Protein AF-A0A0G4H7P8-F1 (afdb_monomer_lite)

pLDDT: mean 79.0, std 20.14, range [38.78, 98.19]

Structure (mmCIF, N/CA/C/O backbone):
data_AF-A0A0G4H7P8-F1
#
_entry.id   AF-A0A0G4H7P8-F1
#
loop_
_atom_site.group_PDB
_atom_site.id
_atom_site.type_symbol
_atom_site.label_atom_id
_atom_site.label_alt_id
_atom_site.label_comp_id
_atom_site.label_asym_id
_atom_site.label_entity_id
_atom_site.label_seq_id
_atom_site.pdbx_PDB_ins_code
_atom_site.Cartn_x
_atom_site.Cartn_y
_atom_site.Cartn_z
_atom_site.occupancy
_atom_site.B_iso_or_equiv
_atom_site.auth_seq_id
_atom_site.auth_comp_id
_atom_site.auth_asym_id
_atom_site.auth_atom_id
_atom_site.pdbx_PDB_model_num
ATOM 1 N N . MET A 1 1 ? -3.075 10.378 55.422 1.00 57.22 1 MET A N 1
ATOM 2 C CA . MET A 1 1 ? -3.981 9.579 54.570 1.00 57.22 1 MET A CA 1
ATOM 3 C C . MET A 1 1 ? -3.535 9.728 53.131 1.00 57.22 1 MET A C 1
ATOM 5 O O . MET A 1 1 ? -3.485 10.851 52.645 1.00 57.22 1 MET A O 1
ATOM 9 N N . THR A 1 2 ? -3.150 8.630 52.489 1.00 87.75 2 THR A N 1
ATOM 10 C CA . THR A 1 2 ? -2.744 8.583 51.076 1.00 87.75 2 THR A CA 1
ATOM 11 C C . THR A 1 2 ? -3.923 8.185 50.176 1.00 87.75 2 THR A C 1
ATOM 13 O O . THR A 1 2 ? -4.921 7.659 50.662 1.00 87.75 2 THR A O 1
ATOM 16 N N . ALA A 1 3 ? -3.817 8.399 48.858 1.00 78.69 3 ALA A N 1
ATOM 17 C CA . ALA A 1 3 ? -4.836 7.961 47.891 1.00 78.69 3 ALA A CA 1
ATOM 18 C C . ALA A 1 3 ? -5.043 6.429 47.876 1.00 78.69 3 ALA A C 1
ATOM 20 O O . ALA A 1 3 ? -6.114 5.937 47.527 1.00 78.69 3 ALA A O 1
ATOM 21 N N . ALA A 1 4 ? -4.021 5.670 48.282 1.00 79.75 4 ALA A N 1
ATOM 22 C CA . ALA A 1 4 ? -4.122 4.228 48.469 1.00 79.75 4 ALA A CA 1
ATOM 23 C C . ALA A 1 4 ? -4.953 3.874 49.716 1.00 79.75 4 ALA A C 1
ATOM 25 O O . ALA A 1 4 ? -5.752 2.940 49.673 1.00 79.75 4 ALA A O 1
ATOM 26 N N . ASP A 1 5 ? -4.820 4.648 50.800 1.00 83.88 5 ASP A N 1
ATOM 27 C CA . ASP A 1 5 ? -5.599 4.445 52.028 1.00 83.88 5 ASP A CA 1
ATOM 28 C C . ASP A 1 5 ? -7.088 4.738 51.805 1.00 83.88 5 ASP A C 1
ATOM 30 O O . ASP A 1 5 ? -7.941 3.991 52.279 1.00 83.88 5 ASP A O 1
ATOM 34 N N . THR A 1 6 ? -7.418 5.780 51.033 1.00 81.88 6 THR A N 1
ATOM 35 C CA . THR A 1 6 ? -8.813 6.108 50.699 1.00 81.88 6 THR A CA 1
ATOM 36 C C . THR A 1 6 ? -9.446 5.067 49.778 1.00 81.88 6 THR A C 1
ATOM 38 O O . THR A 1 6 ? -10.589 4.673 50.004 1.00 81.88 6 THR A O 1
ATOM 41 N N . ALA A 1 7 ? -8.714 4.559 48.781 1.00 79.88 7 ALA A N 1
ATOM 42 C CA . ALA A 1 7 ? -9.194 3.472 47.924 1.00 79.88 7 ALA A CA 1
ATOM 43 C C . ALA A 1 7 ? -9.459 2.185 48.726 1.00 79.88 7 ALA A C 1
ATOM 45 O O . ALA A 1 7 ? -10.462 1.504 48.501 1.00 79.88 7 ALA A O 1
ATOM 46 N N . ARG A 1 8 ? -8.598 1.883 49.705 1.00 85.56 8 ARG A N 1
ATOM 47 C CA . ARG A 1 8 ? -8.750 0.730 50.600 1.00 85.56 8 ARG A CA 1
ATOM 48 C C . ARG A 1 8 ? -9.967 0.871 51.518 1.00 85.56 8 ARG A C 1
ATOM 50 O O . ARG A 1 8 ? -10.765 -0.057 51.603 1.00 85.56 8 ARG A O 1
ATOM 57 N N . GLN A 1 9 ? -10.163 2.046 52.118 1.00 84.06 9 GLN A N 1
ATOM 58 C CA . GLN A 1 9 ? -11.339 2.341 52.946 1.00 84.06 9 GLN A CA 1
ATOM 59 C C . GLN A 1 9 ? -12.652 2.274 52.150 1.00 84.06 9 GLN A C 1
ATOM 61 O O . GLN A 1 9 ? -13.645 1.732 52.632 1.00 84.06 9 GLN A O 1
ATOM 66 N N . LEU A 1 10 ? -12.665 2.772 50.909 1.00 82.50 10 LEU A N 1
ATOM 67 C CA . LEU A 1 10 ? -13.835 2.675 50.030 1.00 82.50 10 LEU A CA 1
ATOM 68 C C . LEU A 1 10 ? -14.140 1.223 49.628 1.00 82.50 10 LEU A C 1
ATOM 70 O O . LEU A 1 10 ? -15.309 0.841 49.554 1.00 82.50 10 LEU A O 1
ATOM 74 N N . ALA A 1 11 ? -13.111 0.398 49.415 1.00 82.12 11 ALA A N 1
ATOM 75 C CA . ALA A 1 11 ? -13.279 -1.025 49.130 1.00 82.12 11 ALA A CA 1
ATOM 76 C C . ALA A 1 11 ? -13.860 -1.793 50.333 1.00 82.12 11 ALA A C 1
ATOM 78 O O . ALA A 1 11 ? -14.777 -2.599 50.161 1.00 82.12 11 ALA A O 1
ATOM 79 N N . GLU A 1 12 ? -13.384 -1.509 51.548 1.00 84.69 12 GLU A N 1
ATOM 80 C CA . GLU A 1 12 ? -13.899 -2.105 52.790 1.00 84.69 12 GLU A CA 1
ATOM 81 C C . GLU A 1 12 ? -15.359 -1.708 53.057 1.00 84.69 12 GLU A C 1
ATOM 83 O O . GLU A 1 12 ? -16.192 -2.568 53.350 1.00 84.69 12 GLU A O 1
ATOM 88 N N . LEU A 1 13 ? -15.711 -0.432 52.865 1.00 80.69 13 LEU A N 1
ATOM 89 C CA . LEU A 1 13 ? -17.097 0.032 52.980 1.00 80.69 13 LEU A CA 1
ATOM 90 C C . LEU A 1 13 ? -18.009 -0.586 51.916 1.00 80.69 13 LEU A C 1
ATOM 92 O O . LEU A 1 13 ? -19.143 -0.952 52.220 1.00 80.69 13 LEU A O 1
ATOM 96 N N . SER A 1 14 ? -17.520 -0.756 50.684 1.00 77.38 14 SER A N 1
ATOM 97 C CA . SER A 1 14 ? -18.265 -1.436 49.618 1.00 77.38 14 SER A CA 1
ATOM 98 C C . SER A 1 14 ? -18.567 -2.896 49.977 1.00 77.38 14 SER A C 1
ATOM 100 O O . SER A 1 14 ? -19.686 -3.368 49.769 1.00 77.38 14 SER A O 1
ATOM 102 N N . LEU A 1 15 ? -17.597 -3.604 50.563 1.00 81.56 15 LEU A N 1
ATOM 103 C CA . LEU A 1 15 ? -17.753 -4.975 51.060 1.00 81.56 15 LEU A CA 1
ATOM 104 C C . LEU A 1 15 ? -18.778 -5.065 52.196 1.00 81.56 15 LEU A C 1
ATOM 106 O O . LEU A 1 15 ? -19.658 -5.924 52.156 1.00 81.56 15 LEU A O 1
ATOM 110 N N . LEU A 1 16 ? -18.709 -4.154 53.169 1.00 77.50 16 LEU A N 1
ATOM 111 C CA . LEU A 1 16 ? -19.662 -4.090 54.280 1.00 77.50 16 LEU A CA 1
ATOM 112 C C . LEU A 1 16 ? -21.079 -3.763 53.804 1.00 77.50 16 LEU A C 1
ATOM 114 O O . LEU A 1 16 ? -22.040 -4.383 54.260 1.00 77.50 16 LEU A O 1
ATOM 118 N N . LEU A 1 17 ? -21.219 -2.857 52.831 1.00 70.94 17 LEU A N 1
ATOM 119 C CA . LEU A 1 17 ? -22.503 -2.609 52.187 1.00 70.94 17 LEU A CA 1
ATOM 120 C C . LEU A 1 17 ? -23.024 -3.893 51.529 1.00 70.94 17 LEU A C 1
ATOM 122 O O . LEU A 1 17 ? -24.165 -4.283 51.775 1.00 70.94 17 LEU A O 1
ATOM 126 N N . LYS A 1 18 ? -22.214 -4.582 50.722 1.00 70.62 18 LYS A N 1
ATOM 127 C CA . LYS A 1 18 ? -22.619 -5.833 50.056 1.00 70.62 18 LYS A CA 1
ATOM 128 C C . LYS A 1 18 ? -23.023 -6.934 51.045 1.00 70.62 18 LYS 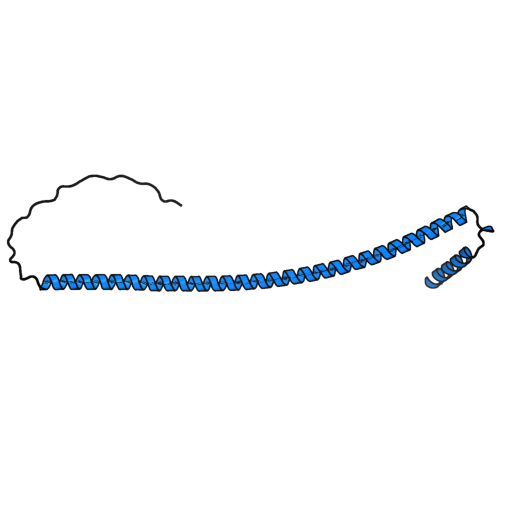A C 1
ATOM 130 O O . LYS A 1 18 ? -23.906 -7.721 50.724 1.00 70.62 18 LYS A O 1
ATOM 135 N N . ALA A 1 19 ? -22.424 -6.955 52.235 1.00 74.06 19 ALA A N 1
ATOM 136 C CA . ALA A 1 19 ? -22.724 -7.914 53.295 1.00 74.06 19 ALA A CA 1
ATOM 137 C C . ALA A 1 19 ? -23.983 -7.577 54.123 1.00 74.06 19 ALA A C 1
ATOM 139 O O . ALA A 1 19 ? -24.481 -8.447 54.842 1.00 74.06 19 ALA A O 1
ATOM 140 N N . LEU A 1 20 ? -24.522 -6.351 54.036 1.00 69.38 20 LEU A N 1
ATOM 141 C CA . LEU A 1 20 ? -25.761 -5.978 54.727 1.00 69.38 20 LEU A CA 1
ATOM 142 C C . LEU A 1 20 ? -26.962 -6.752 54.147 1.00 69.38 20 LEU A C 1
ATOM 144 O O . LEU A 1 20 ? -27.224 -6.664 52.945 1.00 69.38 20 LEU A O 1
ATOM 148 N N . PRO A 1 21 ? -27.734 -7.474 54.982 1.00 65.56 21 PRO A N 1
ATOM 149 C CA . PRO A 1 21 ? -28.943 -8.156 54.539 1.00 65.56 21 PRO A CA 1
ATOM 150 C C . PRO A 1 21 ? -29.952 -7.174 53.928 1.00 65.56 21 PRO A C 1
ATOM 152 O O . PRO A 1 21 ? -30.251 -6.148 54.537 1.00 65.56 21 PRO A O 1
ATOM 155 N N . ALA A 1 22 ? -30.554 -7.527 52.785 1.00 62.97 22 ALA A N 1
ATOM 156 C CA . ALA A 1 22 ? -31.521 -6.684 52.062 1.00 62.97 22 ALA A CA 1
ATOM 157 C C . ALA A 1 22 ? -32.699 -6.190 52.925 1.00 62.97 22 ALA A C 1
ATOM 159 O O . ALA A 1 22 ? -33.244 -5.125 52.670 1.00 62.97 22 ALA A O 1
ATOM 160 N N . ARG A 1 23 ? -33.041 -6.924 53.993 1.00 63.75 23 ARG A N 1
ATOM 161 C CA . ARG A 1 23 ? -34.054 -6.552 55.000 1.00 63.75 23 ARG A CA 1
ATOM 162 C C . ARG A 1 23 ? -33.785 -5.231 55.740 1.00 63.75 23 ARG A C 1
ATOM 164 O O . ARG A 1 23 ? -34.691 -4.741 56.401 1.00 63.75 23 ARG A O 1
ATOM 171 N N . TYR A 1 24 ? -32.573 -4.683 55.656 1.00 66.25 24 TYR A N 1
ATOM 172 C CA . TYR A 1 24 ? -32.200 -3.397 56.260 1.00 66.25 24 TYR A CA 1
ATOM 173 C C . TYR A 1 24 ? -32.032 -2.266 55.238 1.00 66.25 24 TYR A C 1
ATOM 175 O O . TYR A 1 24 ? -31.664 -1.163 55.624 1.00 66.25 24 TYR A O 1
ATOM 183 N N . LEU A 1 25 ? -32.275 -2.537 53.953 1.00 70.94 25 LEU A N 1
ATOM 184 C CA . LEU A 1 25 ? -32.141 -1.564 52.874 1.00 70.94 25 LEU A CA 1
ATOM 185 C C . LEU A 1 25 ? -33.522 -1.176 52.357 1.00 70.94 25 LEU A C 1
ATOM 187 O O . LEU A 1 25 ? -34.408 -2.014 52.182 1.00 70.94 25 LEU A O 1
ATOM 191 N N . SER A 1 26 ? -33.696 0.108 52.084 1.00 79.62 26 SER A N 1
ATOM 192 C CA . SER A 1 26 ? -34.859 0.610 51.368 1.00 79.62 26 SER A CA 1
ATOM 193 C C . SER A 1 26 ? -34.861 0.117 49.917 1.00 79.62 26 SER A C 1
ATOM 195 O O . SER A 1 26 ? -33.823 -0.195 49.327 1.00 79.62 26 SER A O 1
ATOM 197 N N . VAL A 1 27 ? -36.043 0.093 49.299 1.00 80.44 27 VAL A N 1
ATOM 198 C CA . VAL A 1 27 ? -36.196 -0.252 47.875 1.00 80.44 27 VAL A CA 1
ATOM 199 C C . VAL A 1 27 ? -35.342 0.661 46.984 1.00 80.44 27 VAL A C 1
ATOM 201 O O . VAL A 1 27 ? -34.747 0.187 46.020 1.00 80.44 27 VAL A O 1
ATOM 204 N N . ALA A 1 28 ? -35.214 1.943 47.341 1.00 79.75 28 ALA A N 1
ATOM 205 C CA . ALA A 1 28 ? -34.369 2.898 46.628 1.00 79.75 28 ALA A CA 1
ATOM 206 C C . ALA A 1 28 ? -32.877 2.521 46.688 1.00 79.75 28 ALA A C 1
ATOM 208 O O . ALA A 1 28 ? -32.185 2.580 45.674 1.00 79.75 28 ALA A O 1
ATOM 209 N N . GLU A 1 29 ? -32.383 2.070 47.845 1.00 83.88 29 GLU A N 1
ATOM 210 C CA . GLU A 1 29 ? -30.988 1.633 48.001 1.00 83.88 29 GLU A CA 1
ATOM 211 C C . GLU A 1 29 ? -30.699 0.318 47.266 1.00 83.88 29 GLU A C 1
ATOM 213 O O . GLU A 1 29 ? -29.607 0.138 46.724 1.00 83.88 29 GLU A O 1
ATOM 218 N N . LEU A 1 30 ? -31.668 -0.602 47.216 1.00 83.62 30 LEU A N 1
ATOM 219 C CA . LEU A 1 30 ? -31.549 -1.832 46.428 1.00 83.62 30 LEU A CA 1
ATOM 220 C C . LEU A 1 30 ? -31.525 -1.538 44.922 1.00 83.62 30 LEU A C 1
ATOM 222 O O . LEU A 1 30 ? -30.721 -2.129 44.202 1.00 83.62 30 LEU A O 1
ATOM 226 N N . HIS A 1 31 ? -32.353 -0.600 44.456 1.00 84.69 31 HIS A N 1
ATOM 227 C CA . HIS A 1 31 ? -32.385 -0.189 43.054 1.00 84.69 31 HIS A CA 1
ATOM 228 C C . HIS A 1 31 ? -31.080 0.498 42.629 1.00 84.69 31 HIS A C 1
ATOM 230 O O . HIS A 1 31 ? -30.458 0.072 41.659 1.00 84.69 31 HIS A O 1
ATOM 236 N N . ALA A 1 32 ? -30.588 1.456 43.422 1.00 83.75 32 ALA A N 1
ATOM 237 C CA . ALA A 1 32 ? -29.317 2.135 43.161 1.00 83.75 32 ALA A CA 1
ATOM 238 C C . ALA A 1 32 ? -28.120 1.165 43.127 1.00 83.75 32 ALA A C 1
ATOM 240 O O . ALA A 1 32 ? -27.172 1.357 42.367 1.00 83.75 32 ALA A O 1
ATOM 241 N N . ARG A 1 33 ? -28.152 0.087 43.925 1.00 84.19 33 ARG A N 1
ATOM 242 C CA . ARG A 1 33 ? -27.134 -0.973 43.857 1.00 84.19 33 ARG A CA 1
ATOM 243 C C . ARG A 1 33 ? -27.200 -1.779 42.570 1.00 84.19 33 ARG A C 1
ATOM 245 O O . ARG A 1 33 ? -26.143 -2.085 42.029 1.00 84.19 33 ARG A O 1
ATOM 252 N N . ALA A 1 34 ? -28.395 -2.149 42.119 1.00 86.31 34 ALA A N 1
ATOM 253 C CA . ALA A 1 34 ? -28.558 -2.885 40.869 1.00 86.31 34 ALA A CA 1
ATOM 254 C C . ALA A 1 34 ? -28.037 -2.054 39.687 1.00 86.31 34 ALA A C 1
ATOM 256 O O . ALA A 1 34 ? -27.190 -2.527 38.937 1.00 86.31 34 ALA A O 1
ATOM 257 N N . GLU A 1 35 ? -28.429 -0.778 39.615 1.00 91.06 35 GLU A N 1
ATOM 258 C CA . GLU A 1 35 ? -27.938 0.155 38.594 1.00 91.06 35 GLU A CA 1
ATOM 259 C C . GLU A 1 35 ? -26.415 0.337 38.651 1.00 91.06 35 GLU A C 1
ATOM 261 O O . GLU A 1 35 ? -25.751 0.382 37.615 1.00 91.06 35 GLU A O 1
ATOM 266 N N . TYR A 1 36 ? -25.837 0.411 39.854 1.00 89.62 36 TYR A N 1
ATOM 267 C CA . TYR A 1 36 ? -24.388 0.500 40.021 1.00 89.62 36 TYR A CA 1
ATOM 268 C C . TYR A 1 36 ? -23.666 -0.757 39.520 1.00 89.62 36 TYR A C 1
ATOM 270 O O . TYR A 1 36 ? -22.638 -0.640 38.856 1.00 89.62 36 TYR A O 1
ATOM 278 N N . VAL A 1 37 ? -24.185 -1.951 39.820 1.00 90.38 37 VAL A N 1
ATOM 279 C CA . VAL A 1 37 ? -23.605 -3.215 39.339 1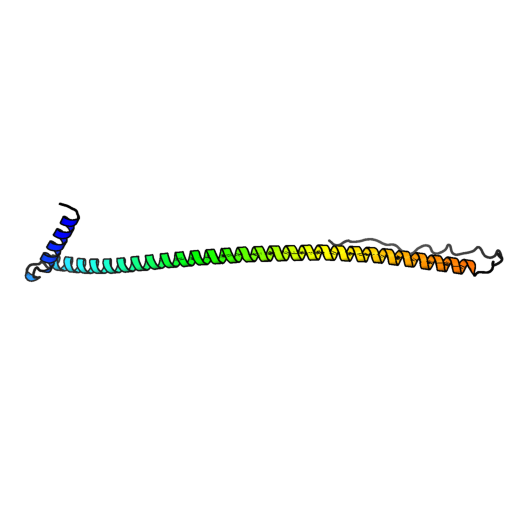.00 90.38 37 VAL A CA 1
ATOM 280 C C . VAL A 1 37 ? -23.664 -3.283 37.812 1.00 90.38 37 VAL A C 1
ATOM 282 O O . VAL A 1 37 ? -22.630 -3.517 37.187 1.00 90.38 37 VAL A O 1
ATOM 285 N N . ASP A 1 38 ? -24.810 -2.958 37.212 1.00 93.56 38 ASP A N 1
ATOM 286 C CA . ASP A 1 38 ? -24.968 -2.918 35.753 1.00 93.56 38 ASP A CA 1
ATOM 287 C C . ASP A 1 38 ? -24.012 -1.905 35.098 1.00 93.56 38 ASP A C 1
ATOM 289 O O . ASP A 1 38 ? -23.407 -2.172 34.053 1.00 93.56 38 ASP A O 1
ATOM 293 N N . ALA A 1 39 ? -23.825 -0.737 35.721 1.00 90.12 39 ALA A N 1
ATOM 294 C CA . ALA A 1 39 ? -22.890 0.279 35.246 1.00 90.12 39 ALA A CA 1
ATOM 295 C C . ALA A 1 39 ? -21.429 -0.189 35.332 1.00 90.12 39 ALA A C 1
ATOM 297 O O . ALA A 1 39 ? -20.658 0.042 34.398 1.00 90.12 39 ALA A O 1
ATOM 298 N N . VAL A 1 40 ? -21.042 -0.868 36.416 1.00 92.81 40 VAL A N 1
ATOM 299 C CA . VAL A 1 40 ? -19.698 -1.447 36.580 1.00 92.81 40 VAL A CA 1
ATOM 300 C C . VAL A 1 40 ? -19.439 -2.525 35.527 1.00 92.81 40 VAL A C 1
ATOM 302 O O . VAL A 1 40 ? -18.383 -2.507 34.888 1.00 92.81 40 VAL A O 1
ATOM 305 N N . ASP A 1 41 ? -20.408 -3.404 35.276 1.00 93.69 41 ASP A N 1
ATOM 306 C CA . ASP A 1 41 ? -20.288 -4.448 34.257 1.00 93.69 41 ASP A CA 1
ATOM 307 C C . ASP A 1 41 ? -20.141 -3.850 32.853 1.00 93.69 41 ASP A C 1
ATOM 309 O O . ASP A 1 41 ? -19.279 -4.274 32.071 1.00 93.69 41 ASP A O 1
ATOM 313 N N . LYS A 1 42 ? -20.916 -2.804 32.543 1.00 95.12 42 LYS A N 1
ATOM 314 C CA . LYS A 1 42 ? -20.810 -2.069 31.277 1.00 95.12 42 LYS A CA 1
ATOM 315 C C . LYS A 1 42 ? -19.465 -1.355 31.134 1.00 95.12 42 LYS A C 1
ATOM 317 O O . LYS A 1 42 ? -18.865 -1.413 30.061 1.00 95.12 42 LYS A O 1
ATOM 322 N N . CYS A 1 43 ? -18.955 -0.735 32.197 1.00 94.94 43 CYS A N 1
ATOM 323 C CA . CYS A 1 43 ? -17.614 -0.148 32.208 1.00 94.94 43 CYS A CA 1
ATOM 324 C C . CYS A 1 43 ? -16.539 -1.205 31.922 1.00 94.94 43 CYS A C 1
ATOM 326 O O . CYS A 1 43 ? -15.694 -0.989 31.056 1.00 94.94 43 CYS A O 1
ATOM 328 N N . GLY A 1 44 ? -16.621 -2.383 32.548 1.00 95.38 44 GLY A N 1
ATOM 329 C CA . GLY A 1 44 ? -15.684 -3.479 32.288 1.00 95.38 44 GLY A CA 1
ATOM 330 C C . GLY A 1 44 ? -15.739 -4.003 30.847 1.00 95.38 44 GLY A C 1
ATOM 331 O O . GLY A 1 44 ? -14.711 -4.376 30.277 1.00 95.38 44 GLY A O 1
ATOM 332 N N . GLN A 1 45 ? -16.920 -4.020 30.221 1.00 95.94 45 GLN A N 1
ATOM 333 C CA . GLN A 1 45 ? -17.058 -4.354 28.798 1.00 95.94 45 GLN A CA 1
ATOM 334 C C . GLN A 1 45 ? -16.432 -3.286 27.893 1.00 95.94 45 GLN A C 1
ATOM 336 O O . GLN A 1 45 ? -15.721 -3.628 26.947 1.00 95.94 45 GLN A O 1
ATOM 341 N N . LEU A 1 46 ? -16.657 -2.005 28.196 1.00 95.56 46 LEU A N 1
ATOM 342 C CA . LEU A 1 46 ? -16.091 -0.889 27.438 1.00 95.56 46 LEU A CA 1
ATOM 343 C C . LEU A 1 46 ? -14.564 -0.831 27.546 1.00 95.56 46 LEU A C 1
ATOM 345 O O . LEU A 1 46 ? -13.901 -0.559 26.548 1.00 95.56 46 LEU A O 1
ATOM 349 N N . GLU A 1 47 ? -13.989 -1.130 28.711 1.00 96.75 47 GLU A N 1
ATOM 350 C CA . GLU A 1 47 ? -12.533 -1.218 28.871 1.00 96.75 47 GLU A CA 1
ATOM 351 C C . GLU A 1 47 ? -11.932 -2.340 28.022 1.00 96.75 47 GLU A C 1
ATOM 353 O O . GLU A 1 47 ? -10.947 -2.117 27.317 1.00 96.75 47 GLU A O 1
ATOM 358 N N . ARG A 1 48 ? -12.567 -3.519 28.007 1.00 96.44 48 ARG A N 1
ATOM 359 C CA . ARG A 1 48 ? -12.152 -4.628 27.135 1.00 96.44 48 ARG A CA 1
ATOM 360 C C . ARG A 1 48 ? -12.253 -4.264 25.654 1.00 96.44 48 ARG A C 1
ATOM 362 O O . ARG A 1 48 ? -11.325 -4.541 24.900 1.00 96.44 48 ARG A O 1
ATOM 369 N N . ALA A 1 49 ? -13.338 -3.608 25.244 1.00 97.00 49 ALA A N 1
ATOM 370 C CA . ALA A 1 49 ? -13.512 -3.145 23.868 1.00 97.00 49 ALA A CA 1
ATOM 371 C C . ALA A 1 49 ? -12.469 -2.085 23.477 1.00 97.00 49 ALA A C 1
ATOM 373 O O . ALA A 1 49 ? -11.922 -2.125 22.377 1.00 97.00 49 ALA A O 1
ATOM 374 N N . LYS A 1 50 ? -12.144 -1.163 24.390 1.00 96.50 50 LYS A N 1
ATOM 375 C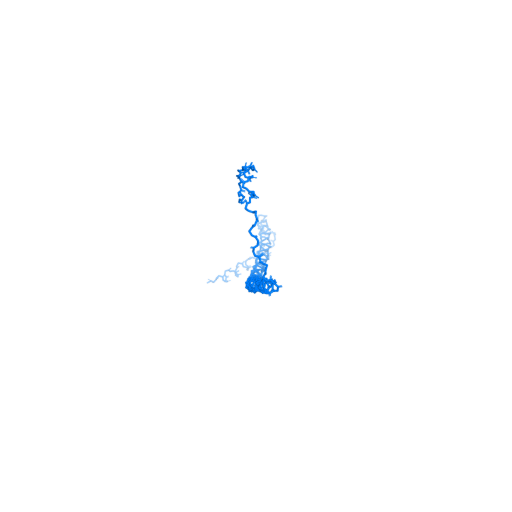 CA . LYS A 1 50 ? -11.105 -0.148 24.190 1.00 96.50 50 LYS A CA 1
ATOM 376 C C . LYS A 1 50 ? -9.728 -0.778 24.008 1.00 96.50 50 LYS A C 1
ATOM 378 O O . LYS A 1 50 ? -8.971 -0.328 23.151 1.00 96.50 50 LYS A O 1
ATOM 383 N N . GLU A 1 51 ? -9.394 -1.790 24.801 1.00 97.06 51 GLU A N 1
ATOM 384 C CA . GLU A 1 51 ? -8.100 -2.462 24.692 1.00 97.06 51 GLU A CA 1
ATOM 385 C C . GLU A 1 51 ? -7.997 -3.299 23.409 1.00 97.06 51 GLU A C 1
ATOM 387 O O . GLU A 1 51 ? -6.969 -3.261 22.736 1.00 97.06 51 GLU A O 1
ATOM 392 N N . ALA A 1 52 ? -9.087 -3.956 22.997 1.00 97.12 52 ALA A N 1
ATOM 393 C CA . ALA A 1 52 ? -9.163 -4.616 21.694 1.00 97.12 52 ALA A CA 1
ATOM 394 C C . ALA A 1 52 ? -8.947 -3.618 20.542 1.00 97.12 52 ALA A C 1
ATOM 396 O O . ALA A 1 52 ? -8.062 -3.819 19.716 1.00 97.12 52 ALA A O 1
ATOM 397 N N . ALA A 1 53 ? -9.653 -2.483 20.553 1.00 96.94 53 ALA A N 1
ATOM 398 C CA . ALA A 1 53 ? -9.494 -1.448 19.531 1.00 96.94 53 ALA A CA 1
ATOM 399 C C . ALA A 1 53 ? -8.076 -0.849 19.501 1.00 96.94 53 ALA A C 1
ATOM 401 O O . ALA A 1 53 ? -7.556 -0.525 18.436 1.00 96.94 53 ALA A O 1
ATOM 402 N N . ARG A 1 54 ? -7.419 -0.705 20.660 1.00 97.69 54 ARG A N 1
ATOM 403 C CA . ARG A 1 54 ? -6.012 -0.274 20.726 1.00 97.69 54 ARG A CA 1
ATOM 404 C C . ARG A 1 54 ? -5.082 -1.266 20.045 1.00 97.69 54 ARG A C 1
ATOM 406 O O . ARG A 1 54 ? -4.190 -0.839 19.315 1.00 97.69 54 ARG A O 1
ATOM 413 N N . LYS A 1 55 ? -5.295 -2.561 20.277 1.00 97.31 55 LYS A N 1
ATOM 414 C CA . LYS A 1 55 ? -4.526 -3.615 19.622 1.00 97.31 55 LYS A CA 1
ATOM 415 C C . LYS A 1 55 ? -4.737 -3.589 18.108 1.00 97.31 55 LYS A C 1
ATOM 417 O O . LYS A 1 55 ? -3.753 -3.570 17.379 1.00 97.31 55 LYS A O 1
ATOM 422 N N . ASP A 1 56 ? -5.984 -3.478 17.656 1.00 97.69 56 ASP A N 1
ATOM 423 C CA . ASP A 1 56 ? -6.312 -3.408 16.228 1.00 97.69 56 ASP A CA 1
ATOM 424 C C . ASP A 1 56 ? -5.638 -2.209 15.545 1.00 97.69 56 ASP A C 1
ATOM 426 O O . ASP A 1 56 ? -5.097 -2.331 14.447 1.00 97.69 56 ASP A O 1
ATOM 430 N N . VAL A 1 57 ? -5.610 -1.046 16.207 1.00 97.94 57 VAL A N 1
ATOM 431 C CA . VAL A 1 57 ? -4.900 0.141 15.705 1.00 97.94 57 VAL A CA 1
ATOM 432 C C . VAL A 1 57 ? -3.396 -0.105 15.608 1.00 97.94 57 VAL A C 1
ATOM 434 O O . VAL A 1 57 ? -2.768 0.328 14.643 1.00 97.94 57 VAL A O 1
ATOM 437 N N . GLU A 1 58 ? -2.799 -0.773 16.590 1.00 97.62 58 GLU A N 1
ATOM 438 C CA . GLU A 1 58 ? -1.365 -1.055 16.578 1.00 97.62 58 GLU A CA 1
ATOM 439 C C . GLU A 1 58 ? -0.987 -2.068 15.491 1.00 97.62 58 GLU A C 1
ATOM 441 O O . GLU A 1 58 ? 0.007 -1.884 14.787 1.00 97.62 58 GLU A O 1
ATOM 446 N N . ASP A 1 59 ? -1.814 -3.091 15.287 1.00 98.00 59 ASP A N 1
ATOM 447 C CA . ASP A 1 59 ? -1.633 -4.060 14.208 1.00 98.00 59 ASP A CA 1
ATOM 448 C C . ASP A 1 59 ? -1.826 -3.396 12.831 1.00 98.00 59 ASP A C 1
ATOM 450 O O . ASP A 1 59 ? -1.033 -3.627 11.916 1.00 98.00 59 ASP A O 1
ATOM 454 N N . MET A 1 60 ? -2.786 -2.472 12.701 1.00 97.75 60 MET A N 1
ATOM 455 C CA . MET A 1 60 ? -2.968 -1.668 11.487 1.00 97.75 60 MET A CA 1
ATOM 456 C C . MET A 1 60 ? -1.747 -0.790 11.188 1.00 97.75 60 MET A C 1
ATOM 458 O O . MET A 1 60 ? -1.304 -0.718 10.044 1.00 97.75 60 MET A O 1
ATOM 462 N N . LYS A 1 61 ? -1.156 -0.142 12.200 1.00 98.00 61 LYS A N 1
ATOM 463 C CA . LYS A 1 61 ? 0.065 0.659 12.011 1.00 98.00 61 LYS A CA 1
ATOM 464 C C . LYS A 1 61 ? 1.232 -0.182 11.507 1.00 98.00 61 LYS A C 1
ATOM 466 O O . LYS A 1 61 ? 1.953 0.273 10.622 1.00 98.00 61 LYS A O 1
ATOM 471 N N . LYS A 1 62 ? 1.414 -1.394 12.041 1.00 97.88 62 LYS A N 1
ATOM 472 C CA . LYS A 1 62 ? 2.452 -2.320 11.563 1.00 97.88 62 LYS A CA 1
ATOM 473 C C . LYS A 1 62 ? 2.214 -2.703 10.107 1.00 97.88 62 LYS A C 1
ATOM 475 O O . LYS A 1 62 ? 3.135 -2.603 9.303 1.00 97.88 62 LYS A O 1
ATOM 480 N N . ALA A 1 63 ? 0.975 -3.044 9.752 1.00 97.62 63 ALA A N 1
ATOM 481 C CA . ALA A 1 63 ? 0.614 -3.355 8.372 1.00 97.62 63 ALA A CA 1
ATOM 482 C C . ALA A 1 63 ? 0.879 -2.172 7.420 1.00 97.62 63 ALA A C 1
ATOM 484 O O . ALA A 1 63 ? 1.397 -2.371 6.321 1.00 97.62 63 ALA A O 1
ATOM 485 N N . CYS A 1 64 ? 0.585 -0.938 7.846 1.00 97.31 64 CYS A N 1
ATOM 486 C CA . CYS A 1 64 ? 0.919 0.263 7.080 1.00 97.31 64 CYS A CA 1
ATOM 487 C C . CYS A 1 64 ? 2.433 0.424 6.894 1.00 97.31 64 CYS A C 1
ATOM 489 O O . CYS A 1 64 ? 2.875 0.662 5.773 1.00 97.31 64 CYS A O 1
ATOM 491 N N . ALA A 1 65 ? 3.229 0.244 7.952 1.00 97.81 65 ALA A N 1
ATOM 492 C CA . ALA A 1 65 ? 4.685 0.343 7.868 1.00 97.81 65 ALA A CA 1
ATOM 493 C C . ALA A 1 65 ? 5.283 -0.705 6.908 1.00 97.81 65 ALA A C 1
ATOM 495 O O . ALA A 1 65 ? 6.120 -0.373 6.070 1.00 97.81 65 ALA A O 1
ATOM 496 N N . GLU A 1 66 ? 4.805 -1.952 6.961 1.00 97.56 66 GLU A N 1
ATOM 497 C CA . GLU A 1 66 ? 5.217 -3.004 6.022 1.00 97.56 66 GLU A CA 1
ATOM 498 C C . GLU A 1 66 ? 4.826 -2.673 4.574 1.00 97.56 66 GLU A C 1
ATOM 500 O O . GLU A 1 66 ? 5.595 -2.910 3.639 1.00 97.56 66 GLU A O 1
ATOM 505 N N . ALA A 1 67 ? 3.629 -2.121 4.359 1.00 97.50 67 ALA A N 1
ATOM 506 C CA . ALA A 1 67 ? 3.184 -1.710 3.032 1.00 97.50 67 ALA A CA 1
ATOM 507 C C . ALA A 1 67 ? 4.038 -0.558 2.477 1.00 97.50 67 ALA A C 1
ATOM 509 O O . ALA A 1 67 ? 4.415 -0.581 1.303 1.00 97.50 67 ALA A O 1
ATOM 510 N N . GLU A 1 68 ? 4.387 0.421 3.312 1.00 97.88 68 GLU A N 1
ATOM 511 C CA . GLU A 1 68 ? 5.282 1.521 2.947 1.00 97.88 68 GLU A CA 1
ATOM 512 C C . GLU A 1 68 ? 6.679 1.020 2.567 1.00 97.88 68 GLU A C 1
ATOM 514 O O . GLU A 1 68 ? 7.236 1.462 1.556 1.00 97.88 68 GLU A O 1
ATOM 519 N N . GLU A 1 69 ? 7.224 0.055 3.312 1.00 97.44 69 GLU A N 1
ATOM 520 C CA . GLU A 1 69 ? 8.509 -0.570 2.994 1.00 97.44 69 GLU A CA 1
ATOM 521 C C . GLU A 1 69 ? 8.466 -1.300 1.643 1.00 97.44 69 GLU A C 1
ATOM 523 O O . GLU A 1 69 ? 9.349 -1.105 0.800 1.00 97.44 69 GLU A O 1
ATOM 528 N N . ARG A 1 70 ? 7.402 -2.068 1.378 1.00 97.75 70 ARG A N 1
ATOM 529 C CA . ARG A 1 70 ? 7.205 -2.745 0.083 1.00 97.75 70 ARG A CA 1
ATOM 530 C C . ARG A 1 70 ? 7.117 -1.749 -1.069 1.00 97.75 70 ARG A C 1
ATOM 532 O O . ARG A 1 70 ? 7.766 -1.941 -2.095 1.00 97.75 70 ARG A O 1
ATOM 539 N N . ILE A 1 71 ? 6.367 -0.6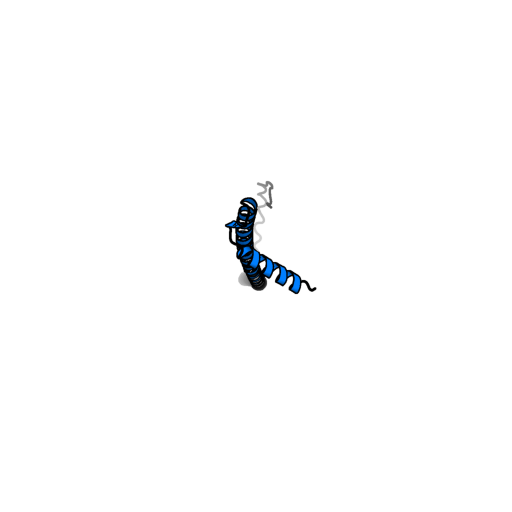59 -0.897 1.00 97.81 71 ILE A N 1
ATOM 540 C CA . ILE A 1 71 ? 6.277 0.413 -1.899 1.00 97.81 71 ILE A CA 1
ATOM 541 C C . ILE A 1 71 ? 7.654 1.040 -2.138 1.00 97.81 71 ILE A C 1
ATOM 543 O O . ILE A 1 71 ? 8.015 1.322 -3.283 1.00 97.81 71 ILE A O 1
ATOM 547 N N . ALA A 1 72 ? 8.438 1.261 -1.082 1.00 97.19 72 ALA A N 1
ATOM 548 C CA . ALA A 1 72 ? 9.788 1.789 -1.210 1.00 97.19 72 ALA A CA 1
ATOM 549 C C . ALA A 1 72 ? 10.714 0.828 -1.977 1.00 97.19 72 ALA A C 1
ATOM 551 O O . ALA A 1 72 ? 11.483 1.301 -2.816 1.00 97.19 72 ALA A O 1
ATOM 552 N N . SER A 1 73 ? 10.614 -0.488 -1.749 1.00 97.62 73 SER A N 1
ATOM 553 C CA . SER A 1 73 ? 11.363 -1.500 -2.513 1.00 97.62 73 SER A CA 1
ATOM 554 C C . SER A 1 73 ? 10.999 -1.468 -3.994 1.00 97.62 73 SER A C 1
ATOM 556 O O . SER A 1 73 ? 11.866 -1.224 -4.831 1.00 97.62 73 SER A O 1
ATOM 558 N N . ILE A 1 74 ? 9.702 -1.555 -4.310 1.00 97.88 74 ILE A N 1
ATOM 559 C CA . ILE A 1 74 ? 9.193 -1.527 -5.690 1.00 97.88 74 ILE A CA 1
ATOM 560 C C . ILE A 1 74 ? 9.653 -0.262 -6.418 1.00 97.88 74 ILE A C 1
ATOM 562 O O . ILE A 1 74 ? 10.073 -0.317 -7.571 1.00 97.88 74 ILE A O 1
ATOM 566 N N . ARG A 1 75 ? 9.629 0.900 -5.753 1.00 97.75 75 ARG A N 1
ATOM 567 C CA . ARG A 1 75 ? 10.110 2.158 -6.346 1.00 97.75 75 ARG A CA 1
ATOM 568 C C . ARG A 1 75 ? 11.601 2.126 -6.670 1.00 97.75 75 ARG A C 1
ATOM 570 O O . ARG A 1 75 ? 12.001 2.734 -7.660 1.00 97.75 75 ARG A O 1
ATOM 577 N N . ARG A 1 76 ? 12.427 1.482 -5.841 1.00 97.44 76 ARG A N 1
ATOM 578 C CA . ARG A 1 76 ? 13.867 1.337 -6.112 1.00 97.44 76 ARG A CA 1
ATOM 579 C C . ARG A 1 76 ? 14.099 0.399 -7.290 1.00 97.44 76 ARG A C 1
ATOM 581 O O . ARG A 1 76 ? 14.820 0.783 -8.204 1.00 97.44 76 ARG A O 1
ATOM 588 N N . GLU A 1 77 ? 13.436 -0.753 -7.294 1.00 97.44 77 GLU A N 1
ATOM 589 C CA . GLU A 1 77 ? 13.495 -1.737 -8.382 1.00 97.44 77 GLU A CA 1
ATOM 590 C C . GLU A 1 77 ? 13.056 -1.113 -9.712 1.00 97.44 77 GLU A C 1
ATOM 592 O O . GLU A 1 77 ? 13.813 -1.114 -10.675 1.00 97.44 77 GLU A O 1
ATOM 597 N N . THR A 1 78 ? 11.904 -0.436 -9.731 1.00 97.06 78 THR A N 1
ATOM 598 C CA . THR A 1 78 ? 11.381 0.237 -10.934 1.00 97.06 78 THR A CA 1
ATOM 599 C C . THR A 1 78 ? 12.359 1.288 -11.468 1.00 97.06 78 THR A C 1
ATOM 601 O O . THR A 1 78 ? 12.566 1.396 -12.674 1.00 97.06 78 THR A O 1
ATOM 604 N N . ARG A 1 79 ? 12.988 2.079 -10.585 1.00 97.50 79 ARG A N 1
ATOM 605 C CA . ARG A 1 79 ? 14.002 3.067 -10.998 1.00 97.50 79 ARG A CA 1
ATOM 606 C C . ARG A 1 79 ? 15.240 2.394 -11.574 1.00 97.50 79 ARG A C 1
ATOM 608 O O . ARG A 1 79 ? 15.791 2.885 -12.554 1.00 97.50 79 ARG A O 1
ATOM 615 N N . GLN A 1 80 ? 15.680 1.291 -10.975 1.00 97.50 80 GLN A N 1
ATOM 616 C CA . GLN A 1 80 ? 16.806 0.527 -11.491 1.00 97.50 80 GLN A CA 1
ATOM 617 C C . GLN A 1 80 ? 16.495 -0.028 -12.886 1.00 97.50 80 GLN A C 1
ATOM 619 O O . GLN A 1 80 ? 17.266 0.204 -13.814 1.00 97.50 80 GLN A O 1
ATOM 624 N N . GLU A 1 81 ? 15.345 -0.677 -13.060 1.00 97.75 81 GLU A N 1
ATOM 625 C CA . GLU A 1 81 ? 14.902 -1.200 -14.354 1.00 97.75 81 GLU A CA 1
ATOM 626 C C . GLU A 1 81 ? 14.782 -0.095 -15.406 1.00 97.75 81 GLU A C 1
ATOM 628 O O . GLU A 1 81 ? 15.216 -0.272 -16.547 1.00 97.75 81 GLU A O 1
ATOM 633 N N . GLN A 1 82 ? 14.254 1.071 -15.022 1.00 97.81 82 GLN A N 1
ATOM 634 C CA . GLN A 1 82 ? 14.183 2.236 -15.896 1.00 97.81 82 GLN A CA 1
ATOM 635 C C . GLN A 1 82 ? 15.581 2.669 -16.355 1.00 97.81 82 GLN A C 1
ATOM 637 O O . GLN A 1 82 ? 15.804 2.823 -17.556 1.00 97.81 82 GLN A O 1
ATOM 642 N N . HIS A 1 83 ? 16.537 2.815 -15.435 1.00 97.50 83 HIS A N 1
ATOM 643 C CA . HIS A 1 83 ? 17.912 3.184 -15.779 1.00 97.50 83 HIS A CA 1
ATOM 644 C C . HIS A 1 83 ? 18.593 2.143 -16.675 1.00 97.50 83 HIS A C 1
ATOM 646 O O . HIS A 1 83 ? 19.291 2.505 -17.624 1.00 97.50 83 HIS A O 1
ATOM 652 N N . GLU A 1 84 ? 18.378 0.853 -16.421 1.00 97.62 84 GLU A N 1
ATOM 653 C CA . GLU A 1 84 ? 18.906 -0.219 -17.266 1.00 97.62 84 GLU A CA 1
ATOM 654 C C . GLU A 1 84 ? 18.302 -0.187 -18.676 1.00 97.62 84 GLU A C 1
ATOM 656 O O . GLU A 1 84 ? 19.019 -0.366 -19.667 1.00 97.62 84 GLU A O 1
ATOM 661 N N . CYS A 1 85 ? 16.996 0.066 -18.787 1.00 97.50 85 CYS A N 1
ATOM 662 C CA . CYS A 1 85 ? 16.315 0.214 -20.070 1.00 97.50 85 CYS A CA 1
ATOM 663 C C . CYS A 1 85 ? 16.811 1.447 -20.832 1.00 97.50 85 CYS A C 1
ATOM 665 O O . CYS A 1 85 ? 17.119 1.342 -22.020 1.00 97.50 85 CYS A O 1
ATOM 667 N N . GLU A 1 86 ? 16.962 2.588 -20.159 1.00 98.00 86 GLU A N 1
ATOM 668 C CA . GLU A 1 86 ? 17.513 3.816 -20.741 1.00 98.00 86 GLU A CA 1
ATOM 669 C C . GLU A 1 86 ? 18.954 3.611 -21.230 1.00 98.00 86 GLU A C 1
ATOM 671 O O . GLU A 1 86 ? 19.293 4.001 -22.349 1.00 98.00 86 GLU A O 1
ATOM 676 N N . ALA A 1 87 ? 19.796 2.934 -20.445 1.00 98.00 87 ALA A N 1
ATOM 677 C CA . ALA A 1 87 ? 21.171 2.626 -20.832 1.00 98.00 87 ALA A CA 1
ATOM 678 C C . ALA A 1 87 ? 21.229 1.705 -22.063 1.00 98.00 87 ALA A C 1
ATOM 680 O O . ALA A 1 87 ? 21.994 1.957 -23.003 1.00 98.00 87 ALA A O 1
ATOM 681 N N . LYS A 1 88 ? 20.394 0.656 -22.098 1.00 98.12 88 LYS A N 1
ATOM 682 C CA . LYS A 1 88 ? 20.267 -0.239 -23.261 1.00 98.12 88 LYS A CA 1
ATOM 683 C C . LYS A 1 88 ? 19.786 0.522 -24.492 1.00 98.12 88 LYS A C 1
ATOM 685 O O . LYS A 1 88 ? 20.372 0.366 -25.562 1.00 98.12 88 LYS A O 1
ATOM 690 N N . TRP A 1 89 ? 18.775 1.375 -24.339 1.00 98.12 89 TRP A N 1
ATOM 691 C CA . TRP A 1 89 ? 18.253 2.212 -25.416 1.00 98.12 89 TRP A CA 1
ATOM 692 C C . TRP A 1 89 ? 19.336 3.122 -26.004 1.00 98.12 89 TRP A C 1
ATOM 694 O O . TRP A 1 89 ? 19.570 3.101 -27.212 1.00 98.12 89 TRP A O 1
ATOM 704 N N . GLN A 1 90 ? 20.071 3.850 -25.159 1.00 98.19 90 GLN A N 1
ATOM 705 C CA . GLN A 1 90 ? 21.167 4.716 -25.605 1.00 98.19 90 GLN A CA 1
ATOM 706 C C . GLN A 1 90 ? 22.285 3.929 -26.301 1.00 98.19 90 GLN A C 1
ATOM 708 O O . GLN A 1 90 ? 22.844 4.388 -27.299 1.00 98.19 90 GLN A O 1
ATOM 713 N N . SER A 1 91 ? 22.618 2.739 -25.796 1.00 98.06 91 SER A N 1
ATOM 714 C CA . SER A 1 91 ? 23.604 1.852 -26.420 1.00 98.06 91 SER A CA 1
ATOM 715 C C . SER A 1 91 ? 23.162 1.410 -27.818 1.00 98.06 91 SER A C 1
ATOM 717 O O . SER A 1 91 ? 23.925 1.524 -28.781 1.00 98.06 91 SER A O 1
ATOM 719 N N . LEU A 1 92 ? 21.908 0.973 -27.962 1.00 98.00 92 LEU A N 1
ATOM 720 C CA . LEU A 1 92 ? 21.339 0.589 -29.254 1.00 98.00 92 LEU A CA 1
ATOM 721 C C . LEU A 1 92 ? 21.284 1.769 -30.225 1.00 98.00 92 LEU A C 1
ATOM 723 O O . LEU A 1 92 ? 21.647 1.608 -31.387 1.00 98.00 92 LEU A O 1
ATOM 727 N N . GLN A 1 93 ? 20.919 2.960 -29.751 1.00 98.19 93 GLN A N 1
ATOM 728 C CA . GLN A 1 93 ? 20.894 4.170 -30.570 1.00 98.19 93 GLN A CA 1
ATOM 729 C C . GLN A 1 93 ? 22.289 4.522 -31.111 1.00 98.19 93 GLN A C 1
ATOM 731 O O . GLN A 1 93 ? 22.432 4.827 -32.294 1.00 98.19 93 GLN A O 1
ATOM 736 N N . LYS A 1 94 ? 23.335 4.415 -30.279 1.00 97.88 94 LYS A N 1
ATOM 737 C CA . LYS A 1 94 ? 24.729 4.611 -30.716 1.00 97.88 94 LYS A CA 1
ATOM 738 C C . LYS A 1 94 ? 25.156 3.573 -31.755 1.00 97.88 94 LYS A C 1
ATOM 740 O O . LYS A 1 94 ? 25.779 3.932 -32.748 1.00 97.88 94 LYS A O 1
ATOM 745 N N . ARG A 1 95 ? 24.805 2.298 -31.550 1.00 97.69 95 ARG A N 1
ATOM 746 C CA . ARG A 1 95 ? 25.112 1.217 -32.503 1.00 97.69 95 ARG A CA 1
ATOM 747 C C . ARG A 1 95 ? 24.402 1.407 -33.839 1.00 97.69 95 ARG A C 1
ATOM 749 O O . ARG A 1 95 ? 25.013 1.178 -34.875 1.00 97.69 95 ARG A O 1
ATOM 756 N N . LEU A 1 96 ? 23.143 1.841 -33.817 1.00 97.69 96 LEU A N 1
ATOM 757 C CA . LEU A 1 96 ? 22.384 2.141 -35.028 1.00 97.69 96 LEU A CA 1
ATOM 758 C C . LEU A 1 96 ? 23.031 3.288 -35.813 1.00 97.69 96 LEU A C 1
ATOM 760 O O . LEU A 1 96 ? 23.232 3.156 -37.016 1.00 97.69 96 LEU A O 1
ATOM 764 N N . ALA A 1 97 ? 23.420 4.365 -35.126 1.00 96.94 97 ALA A N 1
ATOM 765 C CA . ALA A 1 97 ? 24.111 5.490 -35.751 1.00 96.94 97 ALA A CA 1
ATOM 766 C C . ALA A 1 97 ? 25.461 5.075 -36.364 1.00 96.94 97 ALA A C 1
ATOM 768 O O . ALA A 1 97 ? 25.776 5.481 -37.481 1.00 96.94 97 ALA A O 1
ATOM 769 N N . ALA A 1 98 ? 26.235 4.230 -35.673 1.00 96.88 98 ALA A N 1
ATOM 770 C CA . ALA A 1 98 ? 27.493 3.698 -36.199 1.00 96.88 98 ALA A CA 1
ATOM 771 C C . ALA A 1 98 ? 27.272 2.833 -37.453 1.00 96.88 98 ALA A C 1
ATOM 773 O O . ALA A 1 98 ? 27.930 3.047 -38.466 1.00 96.88 98 ALA A O 1
ATOM 774 N N . ALA A 1 99 ? 26.292 1.925 -37.422 1.00 96.12 99 ALA A N 1
ATOM 775 C CA . ALA A 1 99 ? 25.954 1.086 -38.572 1.00 96.12 99 ALA A CA 1
ATOM 776 C C . ALA A 1 99 ? 25.469 1.912 -39.779 1.00 96.12 99 ALA A C 1
ATOM 778 O O . ALA A 1 99 ? 25.817 1.611 -40.918 1.00 96.12 99 ALA A O 1
ATOM 779 N N . GLN A 1 100 ? 24.699 2.980 -39.541 1.00 96.50 100 GLN A N 1
ATOM 780 C CA . GLN A 1 100 ? 24.288 3.917 -40.593 1.00 96.50 100 GLN A CA 1
ATOM 781 C C . GLN A 1 100 ? 25.489 4.649 -41.197 1.00 96.50 100 GLN A C 1
ATOM 783 O O . GLN A 1 100 ? 25.592 4.748 -42.417 1.00 96.50 100 GLN A O 1
ATOM 788 N N . GLN A 1 101 ? 26.429 5.102 -40.366 1.00 96.31 101 GLN A N 1
ATOM 789 C CA . GLN A 1 101 ? 27.647 5.749 -40.844 1.00 96.31 101 GLN A CA 1
ATOM 790 C C . GLN A 1 101 ? 28.511 4.799 -41.689 1.00 96.31 101 GLN A C 1
ATOM 792 O O . GLN A 1 101 ? 29.013 5.203 -42.737 1.00 96.31 101 GLN A O 1
ATOM 797 N N . GLU A 1 102 ? 28.679 3.546 -41.263 1.00 95.56 102 GLU A N 1
ATOM 798 C CA . GLU A 1 102 ? 29.409 2.525 -42.027 1.00 95.56 102 GLU A CA 1
ATOM 799 C C . GLU A 1 102 ? 28.743 2.249 -43.381 1.00 95.56 102 GLU A C 1
ATOM 801 O O . GLU A 1 102 ? 29.417 2.234 -44.413 1.00 95.56 102 GLU A O 1
ATOM 806 N N . HIS A 1 103 ? 27.416 2.105 -43.397 1.00 94.75 103 HIS A N 1
ATOM 807 C CA . HIS A 1 103 ? 26.644 1.919 -44.622 1.00 94.75 103 HIS A CA 1
ATOM 808 C C . HIS A 1 103 ? 26.793 3.107 -45.588 1.00 94.75 103 HIS A C 1
ATOM 810 O O . HIS A 1 103 ? 27.070 2.911 -46.771 1.00 94.75 103 HIS A O 1
ATOM 816 N N . ASP A 1 104 ? 26.701 4.342 -45.090 1.00 94.38 104 ASP A N 1
ATOM 817 C CA . ASP A 1 104 ? 26.889 5.551 -45.901 1.00 94.38 104 ASP A CA 1
ATOM 818 C C . ASP A 1 104 ? 28.303 5.648 -46.490 1.00 94.38 104 ASP A C 1
ATOM 820 O O . ASP A 1 104 ? 28.489 6.142 -47.607 1.00 94.38 104 ASP A O 1
ATOM 824 N N . VAL A 1 105 ? 29.319 5.191 -45.751 1.00 93.88 105 VAL A N 1
ATOM 825 C CA . VAL A 1 105 ? 30.698 5.110 -46.249 1.00 93.88 105 VAL A CA 1
ATOM 826 C C . VAL A 1 105 ? 30.800 4.073 -47.365 1.00 93.88 105 VAL A C 1
ATOM 828 O O . VAL A 1 105 ? 31.379 4.384 -48.409 1.00 93.88 105 VAL A O 1
ATOM 831 N N . MET A 1 106 ? 30.212 2.885 -47.191 1.00 91.75 106 MET A N 1
ATOM 832 C CA . MET A 1 106 ? 30.206 1.848 -48.229 1.00 91.75 106 MET A CA 1
ATOM 833 C C . MET A 1 106 ? 29.534 2.327 -49.516 1.00 91.75 106 MET A C 1
ATOM 835 O O . MET A 1 106 ? 30.151 2.228 -50.573 1.00 91.75 106 MET A O 1
ATOM 839 N N . LEU A 1 107 ? 28.352 2.947 -49.435 1.00 92.44 107 LEU A N 1
ATOM 840 C CA . LEU A 1 107 ? 27.658 3.483 -50.613 1.00 92.44 107 LEU A CA 1
ATOM 841 C C . LEU A 1 107 ? 28.526 4.483 -51.391 1.00 92.44 107 LEU A C 1
ATOM 843 O O . LEU A 1 107 ? 28.632 4.419 -52.614 1.00 92.44 107 LEU A O 1
ATOM 847 N N . ARG A 1 108 ? 29.232 5.379 -50.687 1.00 89.62 108 ARG A N 1
ATOM 848 C CA . ARG A 1 108 ? 30.157 6.326 -51.334 1.00 89.62 108 ARG A CA 1
ATOM 849 C C . ARG A 1 108 ? 31.347 5.630 -51.992 1.00 89.62 108 ARG A C 1
ATOM 851 O O . ARG A 1 108 ? 31.882 6.152 -52.972 1.00 89.62 108 ARG A O 1
ATOM 858 N N . HIS A 1 109 ? 31.822 4.521 -51.429 1.00 87.69 109 HIS A N 1
ATOM 859 C CA . HIS A 1 109 ? 32.889 3.725 -52.029 1.00 87.69 109 HIS A CA 1
ATOM 860 C C . HIS A 1 109 ? 32.400 2.999 -53.284 1.00 87.69 109 HIS A C 1
ATOM 862 O O . HIS A 1 109 ? 33.072 3.091 -54.312 1.00 87.69 109 HIS A O 1
ATOM 868 N N . GLU A 1 110 ? 31.225 2.372 -53.235 1.00 83.88 110 GLU A N 1
ATOM 869 C CA . GLU A 1 110 ? 30.588 1.726 -54.387 1.00 83.88 110 GLU A CA 1
ATOM 870 C C . GLU A 1 110 ? 30.387 2.723 -55.536 1.00 83.88 110 GLU A C 1
ATOM 872 O O . GLU A 1 110 ? 30.868 2.485 -56.646 1.00 83.88 110 GLU A O 1
ATOM 877 N N . ASP A 1 111 ? 29.826 3.902 -55.255 1.00 81.38 111 ASP A N 1
ATOM 878 C CA . ASP A 1 111 ? 29.642 4.974 -56.241 1.00 81.38 111 ASP A CA 1
ATOM 879 C C . ASP A 1 111 ? 30.960 5.419 -56.898 1.00 81.38 111 ASP A C 1
ATOM 881 O O . ASP A 1 111 ? 31.016 5.670 -58.106 1.00 81.38 111 ASP A O 1
ATOM 885 N N . LYS A 1 112 ? 32.049 5.527 -56.122 1.00 81.69 112 LYS A N 1
ATOM 886 C CA . LYS A 1 112 ? 33.381 5.866 -56.657 1.0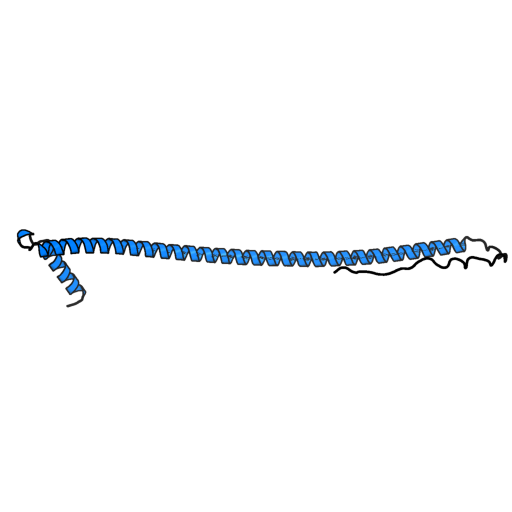0 81.69 112 LYS A CA 1
ATOM 887 C C . LYS A 1 112 ? 33.921 4.755 -57.551 1.00 81.69 112 LYS A C 1
ATOM 889 O O . LYS A 1 112 ? 34.428 5.044 -58.632 1.00 81.69 112 LYS A O 1
ATOM 894 N N . THR A 1 113 ? 33.805 3.498 -57.126 1.00 75.69 113 THR A N 1
ATOM 895 C CA . THR A 1 113 ? 34.251 2.355 -57.936 1.00 75.69 113 THR A CA 1
ATOM 896 C C . THR A 1 113 ? 33.443 2.214 -59.227 1.00 75.69 113 THR A C 1
ATOM 898 O O . THR A 1 113 ? 34.017 1.957 -60.286 1.00 75.69 113 THR A O 1
ATOM 901 N N . ALA A 1 114 ? 32.135 2.472 -59.186 1.00 76.12 114 ALA A N 1
ATOM 902 C CA . ALA A 1 114 ? 31.276 2.489 -60.364 1.00 76.12 114 ALA A CA 1
ATOM 903 C C . ALA A 1 114 ? 31.676 3.597 -61.355 1.00 76.12 114 ALA A C 1
ATOM 905 O O . ALA A 1 114 ? 31.714 3.361 -62.561 1.00 76.12 114 ALA A O 1
ATOM 906 N N . LYS A 1 115 ? 32.042 4.792 -60.867 1.00 74.62 115 LYS A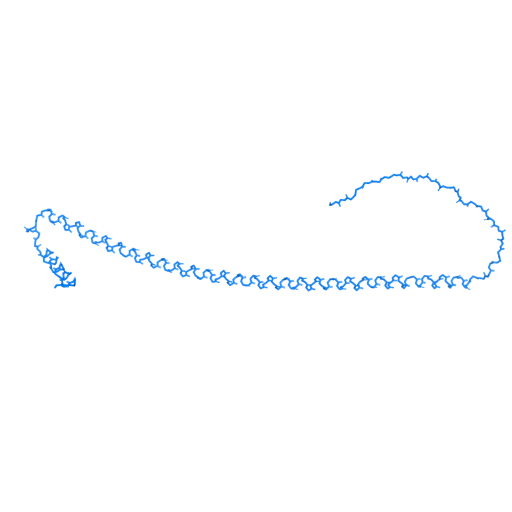 N 1
ATOM 907 C CA . LYS A 1 115 ? 32.550 5.879 -61.724 1.00 74.62 115 LYS A CA 1
ATOM 908 C C . LYS A 1 115 ? 33.873 5.519 -62.398 1.00 74.62 115 LYS A C 1
ATOM 910 O O . LYS A 1 115 ? 33.941 5.576 -63.620 1.00 74.62 115 LYS A O 1
ATOM 915 N N . MET A 1 116 ? 34.867 5.057 -61.635 1.00 69.56 116 MET A N 1
ATOM 916 C CA . MET A 1 116 ? 36.179 4.662 -62.178 1.00 69.56 116 MET A CA 1
ATOM 917 C C . MET A 1 116 ? 36.068 3.531 -63.211 1.00 69.56 116 MET A C 1
ATOM 919 O O . MET A 1 116 ? 36.741 3.543 -64.235 1.00 69.56 116 MET A O 1
ATOM 923 N N . THR A 1 117 ? 35.204 2.539 -62.970 1.00 68.19 117 THR A N 1
ATOM 924 C CA . THR A 1 117 ? 35.009 1.429 -63.921 1.00 68.19 117 THR A CA 1
ATOM 925 C C . THR A 1 117 ? 34.295 1.861 -65.202 1.00 68.19 117 THR A C 1
ATOM 927 O O . THR A 1 117 ? 34.550 1.281 -66.256 1.00 68.19 117 THR A O 1
ATOM 930 N N . ASN A 1 118 ? 33.425 2.873 -65.142 1.00 63.84 118 ASN A N 1
ATOM 931 C CA . ASN A 1 118 ? 32.795 3.444 -66.331 1.00 63.84 118 ASN A CA 1
ATOM 932 C C . ASN A 1 118 ? 33.762 4.352 -67.113 1.00 63.84 118 ASN A C 1
ATOM 934 O O . ASN A 1 118 ? 33.777 4.313 -68.340 1.00 63.84 118 ASN A O 1
ATOM 938 N N . GLU A 1 119 ? 34.605 5.115 -66.411 1.00 61.19 119 GLU A N 1
ATOM 939 C CA . GLU A 1 119 ? 35.670 5.929 -67.013 1.00 61.19 119 GLU A CA 1
ATOM 940 C C . GLU A 1 119 ? 36.689 5.045 -67.748 1.00 61.19 119 GLU A C 1
ATOM 942 O O . GLU A 1 119 ? 36.896 5.242 -68.945 1.00 61.19 119 GLU A O 1
ATOM 947 N N . ASN A 1 120 ? 37.191 3.976 -67.120 1.00 59.38 120 ASN A N 1
ATOM 948 C CA . ASN A 1 120 ? 38.122 3.039 -67.767 1.00 59.38 120 ASN A CA 1
ATOM 949 C C . ASN A 1 120 ? 37.517 2.352 -69.007 1.00 59.38 120 ASN A C 1
ATOM 951 O O . ASN A 1 120 ? 38.201 2.172 -70.011 1.00 59.38 120 ASN A O 1
ATOM 955 N N . LYS A 1 121 ? 36.220 2.004 -68.982 1.00 58.28 121 LYS A N 1
ATOM 956 C CA . LYS A 1 121 ? 35.524 1.467 -70.169 1.00 58.28 121 LYS A CA 1
ATOM 957 C C . LYS A 1 121 ? 35.414 2.499 -71.292 1.00 58.28 121 LYS A C 1
ATOM 959 O O . LYS A 1 121 ? 35.547 2.140 -72.458 1.00 58.28 121 LYS A O 1
ATOM 964 N N . SER A 1 122 ? 35.176 3.766 -70.952 1.00 57.75 122 SER A N 1
ATOM 965 C CA . SER A 1 122 ? 35.111 4.841 -71.945 1.00 57.75 122 SER A CA 1
ATOM 966 C C . SER A 1 122 ? 36.477 5.146 -72.571 1.00 57.75 122 SER A C 1
ATOM 968 O O . SER A 1 122 ? 36.543 5.443 -73.763 1.00 57.75 122 SER A O 1
ATOM 970 N N . GLU A 1 123 ? 37.565 4.997 -71.812 1.00 53.97 123 GLU A N 1
ATOM 971 C CA . GLU A 1 123 ? 38.934 5.156 -72.309 1.00 53.97 123 GLU A CA 1
ATOM 972 C C . GLU A 1 123 ? 39.341 3.991 -73.232 1.00 53.97 123 GLU A C 1
ATOM 974 O O . GLU A 1 123 ? 39.793 4.232 -74.358 1.00 53.97 123 GLU A O 1
ATOM 979 N N . ASP A 1 124 ? 39.059 2.741 -72.847 1.00 53.56 124 ASP A N 1
ATOM 980 C CA . ASP A 1 124 ? 39.327 1.556 -73.680 1.00 53.56 124 ASP A CA 1
ATOM 981 C C . ASP A 1 124 ? 38.515 1.548 -74.995 1.00 53.56 124 ASP A C 1
ATOM 983 O O . ASP A 1 124 ? 39.028 1.161 -76.055 1.00 53.56 124 ASP A O 1
ATOM 987 N N . GLU A 1 125 ? 37.273 2.048 -74.986 1.00 53.41 125 GLU A N 1
ATOM 988 C CA . GLU A 1 125 ? 36.474 2.229 -76.208 1.00 53.41 125 GLU A CA 1
ATOM 989 C C . GLU A 1 125 ? 37.005 3.355 -77.116 1.00 53.41 125 GLU A C 1
ATOM 991 O O . GLU A 1 125 ? 36.844 3.290 -78.341 1.00 53.41 125 GLU A O 1
ATOM 996 N N . THR A 1 126 ? 37.672 4.373 -76.560 1.00 53.25 126 THR A N 1
ATOM 997 C CA . THR A 1 126 ? 38.315 5.430 -77.362 1.00 53.25 126 THR A CA 1
ATOM 998 C C . THR A 1 126 ? 39.664 5.027 -77.949 1.00 53.25 126 THR A C 1
ATOM 1000 O O . THR A 1 126 ? 40.074 5.612 -78.952 1.00 53.25 126 THR A O 1
ATOM 1003 N N . HIS A 1 127 ? 40.343 4.022 -77.392 1.00 53.38 127 HIS A N 1
ATOM 1004 C CA . HIS A 1 127 ? 41.645 3.551 -77.882 1.00 53.38 127 HIS A CA 1
ATOM 1005 C C . HIS A 1 127 ? 41.560 2.382 -78.875 1.00 53.38 127 HIS A C 1
ATOM 1007 O O . HIS A 1 127 ? 42.502 2.166 -79.635 1.00 53.38 127 HIS A O 1
ATOM 1013 N N . SER A 1 128 ? 40.420 1.685 -78.954 1.00 51.72 128 SER A N 1
ATOM 1014 C CA . SER A 1 128 ? 40.179 0.626 -79.954 1.00 51.72 128 SER A CA 1
ATOM 1015 C C . SER A 1 128 ? 39.454 1.093 -81.222 1.00 51.72 128 SER A C 1
ATOM 1017 O O . SER A 1 128 ? 39.208 0.292 -82.126 1.00 51.72 128 SER A O 1
ATOM 1019 N N . ARG A 1 129 ? 39.102 2.380 -81.341 1.00 54.06 129 ARG A N 1
ATOM 1020 C CA . ARG A 1 129 ? 38.565 2.911 -82.600 1.00 54.06 129 ARG A CA 1
ATOM 1021 C C . ARG A 1 129 ? 39.720 3.282 -83.536 1.00 54.06 129 ARG A C 1
ATOM 1023 O O . ARG A 1 129 ? 40.458 4.215 -83.219 1.00 54.06 129 ARG A O 1
ATOM 1030 N N . PRO A 1 130 ? 39.880 2.620 -84.702 1.00 54.62 130 PRO A N 1
ATOM 1031 C CA . PRO A 1 130 ? 40.799 3.117 -85.719 1.00 54.62 130 PRO A CA 1
ATOM 1032 C C . PRO A 1 130 ? 40.366 4.539 -86.101 1.00 54.62 130 PRO A C 1
ATOM 1034 O O . PRO A 1 130 ? 39.164 4.829 -86.064 1.00 54.62 130 PRO A O 1
ATOM 1037 N N . PRO A 1 131 ? 41.300 5.442 -86.446 1.00 50.69 131 PRO A N 1
ATOM 1038 C CA . PRO A 1 131 ? 40.965 6.825 -86.746 1.00 50.69 131 PRO A CA 1
ATOM 1039 C C . PRO A 1 131 ? 39.972 6.853 -87.909 1.00 50.69 131 PRO A C 1
ATOM 1041 O O . PRO A 1 131 ? 40.327 6.629 -89.065 1.00 50.69 131 PRO A O 1
ATOM 1044 N N . THR A 1 132 ? 38.699 7.109 -87.607 1.00 51.22 132 THR A N 1
ATOM 1045 C CA . THR A 1 132 ? 37.700 7.347 -88.640 1.00 51.22 132 THR A CA 1
ATOM 1046 C C . THR A 1 132 ? 38.043 8.682 -89.272 1.00 51.22 132 THR A C 1
ATOM 1048 O O . THR A 1 132 ? 37.881 9.736 -88.648 1.00 51.22 132 THR A O 1
ATOM 1051 N N . MET A 1 133 ? 38.552 8.620 -90.502 1.00 49.62 133 MET A N 1
ATOM 1052 C CA . MET A 1 133 ? 38.703 9.768 -91.382 1.00 49.62 133 MET A CA 1
ATOM 1053 C C . MET A 1 133 ? 37.405 10.569 -91.364 1.00 49.62 133 MET A C 1
ATOM 1055 O O . MET A 1 133 ? 36.326 10.073 -91.684 1.00 49.62 133 MET A O 1
ATOM 1059 N N . ARG A 1 134 ? 37.531 11.815 -90.921 1.00 45.16 134 ARG A N 1
ATOM 1060 C CA . ARG A 1 134 ? 36.449 12.775 -90.766 1.00 45.16 134 ARG A CA 1
ATOM 1061 C C . ARG A 1 134 ? 35.909 13.132 -92.151 1.00 45.16 134 ARG A C 1
ATOM 1063 O O . ARG A 1 134 ? 36.432 14.032 -92.800 1.00 45.16 134 ARG A O 1
ATOM 1070 N N . THR A 1 135 ? 34.873 12.441 -92.615 1.00 50.56 135 THR A N 1
ATOM 1071 C CA . THR A 1 135 ? 34.078 12.921 -93.745 1.00 50.56 135 THR A CA 1
ATOM 1072 C C . THR A 1 135 ? 33.110 13.980 -93.227 1.00 50.56 135 THR A C 1
ATOM 1074 O O . THR A 1 135 ? 32.275 13.749 -92.353 1.00 50.56 135 THR A O 1
ATOM 1077 N N . ASN A 1 136 ? 33.299 15.205 -93.713 1.00 50.72 136 ASN A N 1
ATOM 1078 C CA . ASN A 1 136 ? 32.388 16.316 -93.487 1.00 50.72 136 ASN A CA 1
ATOM 1079 C C . ASN A 1 136 ? 31.048 15.996 -94.149 1.00 50.72 136 ASN A C 1
ATOM 1081 O O . ASN A 1 136 ? 30.902 16.238 -95.341 1.00 50.72 136 ASN A O 1
ATOM 1085 N N . GLU A 1 137 ? 30.057 15.523 -93.397 1.00 45.31 137 GLU A N 1
ATOM 1086 C CA . GLU A 1 137 ? 28.687 15.528 -93.901 1.00 45.31 137 GLU A CA 1
ATOM 1087 C C . GLU A 1 137 ? 27.631 15.568 -92.791 1.00 45.31 137 GLU A C 1
ATOM 1089 O O . GLU A 1 137 ? 27.679 14.841 -91.805 1.00 45.31 137 GLU A O 1
ATOM 1094 N N . ARG A 1 138 ? 26.648 16.449 -93.011 1.00 49.03 138 ARG A N 1
ATOM 1095 C CA . ARG A 1 138 ? 25.384 16.634 -92.278 1.00 49.03 138 ARG A CA 1
ATOM 1096 C C . ARG A 1 138 ? 25.423 17.295 -90.901 1.00 49.03 138 ARG A C 1
ATOM 1098 O O . ARG A 1 138 ? 25.067 16.749 -89.864 1.00 49.03 138 ARG A O 1
ATOM 1105 N N . ARG A 1 139 ? 25.603 18.610 -90.971 1.00 50.72 139 ARG A N 1
ATOM 1106 C CA . ARG A 1 139 ? 24.959 19.579 -90.080 1.00 50.72 139 ARG A CA 1
ATOM 1107 C C . ARG A 1 139 ? 23.494 19.762 -90.523 1.00 50.72 139 ARG A C 1
ATOM 1109 O O . ARG A 1 139 ? 23.267 20.525 -91.454 1.00 50.72 139 ARG A O 1
ATOM 1116 N N . ASN A 1 140 ? 22.514 19.076 -89.916 1.00 41.22 140 ASN A N 1
ATOM 1117 C CA . ASN A 1 140 ? 21.134 19.599 -89.826 1.00 41.22 140 ASN A CA 1
ATOM 1118 C C . ASN A 1 140 ? 20.165 18.793 -88.935 1.00 41.22 140 ASN A C 1
ATOM 1120 O O . ASN A 1 140 ? 20.047 17.584 -89.091 1.00 41.22 140 ASN A O 1
ATOM 1124 N N . ASN A 1 141 ? 19.387 19.547 -88.139 1.00 40.62 141 ASN A N 1
ATOM 1125 C CA . ASN A 1 141 ? 18.136 19.220 -87.421 1.00 40.62 141 ASN A CA 1
ATOM 1126 C C . ASN A 1 141 ? 18.216 18.153 -86.309 1.00 40.62 141 ASN A C 1
ATOM 1128 O O . ASN A 1 141 ? 18.515 17.001 -86.558 1.00 40.62 141 ASN A O 1
ATOM 1132 N N . TYR A 1 142 ? 17.918 18.467 -85.043 1.00 42.34 142 TYR A N 1
ATOM 1133 C CA . TYR A 1 142 ? 16.579 18.858 -84.589 1.00 42.34 142 TYR A CA 1
ATOM 1134 C C . TYR A 1 142 ? 16.623 19.933 -83.490 1.00 42.34 142 TYR A C 1
ATOM 1136 O O . TYR A 1 142 ? 16.873 19.671 -82.318 1.00 42.34 142 TYR A O 1
ATOM 1144 N N . LYS A 1 143 ? 16.291 21.167 -83.876 1.00 46.59 143 LYS A N 1
ATOM 1145 C CA . LYS A 1 143 ? 15.895 22.252 -82.971 1.00 46.59 143 LYS A CA 1
ATOM 1146 C C . LYS A 1 143 ? 14.414 22.559 -83.217 1.00 46.59 143 LYS A C 1
ATOM 1148 O O . LYS A 1 143 ? 14.063 23.666 -83.601 1.00 46.59 143 LYS A O 1
ATOM 1153 N N . LYS A 1 144 ? 13.541 21.555 -83.078 1.00 46.00 144 LYS A N 1
ATOM 1154 C CA . LYS A 1 144 ? 12.074 21.703 -83.145 1.00 46.00 144 LYS A CA 1
ATOM 1155 C C . LYS A 1 144 ? 11.386 20.646 -82.278 1.00 46.00 144 LYS A C 1
ATOM 1157 O O . LYS A 1 144 ? 11.169 19.538 -82.740 1.00 46.00 144 LYS A O 1
ATOM 1162 N N . GLN A 1 145 ? 11.089 21.043 -81.039 1.00 38.78 145 GLN A N 1
ATOM 1163 C CA . GLN A 1 145 ? 9.982 20.635 -80.147 1.00 38.78 145 GLN A CA 1
ATOM 1164 C C . GLN A 1 145 ? 10.385 21.108 -78.735 1.00 38.78 145 GLN A C 1
ATOM 1166 O O . GLN A 1 145 ? 10.922 20.369 -77.929 1.00 38.78 145 GLN A O 1
ATOM 1171 N N . ARG A 1 146 ? 10.461 22.410 -78.440 1.00 41.91 146 ARG A N 1
ATOM 1172 C CA . ARG A 1 146 ? 9.333 23.264 -78.026 1.00 41.91 146 ARG A CA 1
ATOM 1173 C C . ARG A 1 146 ? 8.031 22.515 -77.674 1.00 41.91 146 ARG A C 1
ATOM 1175 O O . ARG A 1 146 ? 7.300 22.119 -78.568 1.00 41.91 146 ARG A O 1
ATOM 1182 N N . ARG A 1 147 ? 7.702 22.613 -76.379 1.00 48.50 147 ARG A N 1
ATOM 1183 C CA . ARG A 1 147 ? 6.417 23.093 -75.828 1.00 48.50 147 ARG A CA 1
ATOM 1184 C C . ARG A 1 147 ? 5.225 22.136 -75.809 1.00 48.50 147 ARG A C 1
ATOM 1186 O O . ARG A 1 147 ? 4.387 22.190 -76.695 1.00 48.50 147 ARG A O 1
ATOM 1193 N N . SER A 1 148 ? 5.087 21.472 -74.665 1.00 41.66 148 SER A N 1
ATOM 1194 C CA . SER A 1 148 ? 3.841 21.221 -73.913 1.00 41.66 148 SER A CA 1
ATOM 1195 C C . SER A 1 148 ? 4.248 20.319 -72.737 1.00 41.66 148 SER A C 1
ATOM 1197 O O . SER A 1 148 ? 4.813 19.269 -72.991 1.00 41.66 148 SER A O 1
ATOM 1199 N N . ALA A 1 149 ? 4.116 20.626 -71.451 1.00 39.06 149 ALA A N 1
ATOM 1200 C CA . ALA A 1 149 ? 3.289 21.578 -70.736 1.00 39.06 149 ALA A CA 1
ATOM 1201 C C . ALA A 1 149 ? 3.908 21.826 -69.337 1.00 39.06 149 ALA A C 1
ATOM 1203 O O . ALA A 1 149 ? 4.551 20.942 -68.778 1.00 39.06 149 ALA A O 1
ATOM 1204 N N . SER A 1 150 ? 3.695 23.010 -68.762 1.00 41.59 150 SER A N 1
ATOM 1205 C CA . SER A 1 150 ? 3.497 23.130 -67.306 1.00 41.59 150 SER A CA 1
ATOM 1206 C C . SER A 1 150 ? 1.997 22.900 -67.045 1.00 41.59 150 SER A C 1
ATOM 1208 O O . SER A 1 150 ? 1.215 23.168 -67.964 1.00 41.59 150 SER A O 1
ATOM 1210 N N . PRO A 1 151 ? 1.565 22.453 -65.848 1.00 48.38 151 PRO A N 1
ATOM 1211 C CA . PRO A 1 151 ? 1.458 23.417 -64.748 1.00 48.38 151 PRO A CA 1
ATOM 1212 C C . PRO A 1 151 ? 1.654 22.859 -63.315 1.00 48.38 151 PRO A C 1
ATOM 1214 O O . PRO A 1 151 ? 1.385 21.701 -63.030 1.00 48.38 151 PRO A O 1
ATOM 1217 N N . SER A 1 152 ? 2.086 23.773 -62.432 1.00 39.78 152 SER A N 1
ATOM 1218 C CA . SER A 1 152 ? 1.503 24.070 -61.103 1.00 39.78 152 SER A CA 1
ATOM 1219 C C . SER A 1 152 ? 1.410 22.934 -60.063 1.00 39.78 152 SER A C 1
ATOM 1221 O O . SER A 1 152 ? 0.671 21.980 -60.238 1.00 39.78 152 SER A O 1
ATOM 1223 N N . SER A 1 153 ? 2.202 22.989 -58.987 1.00 48.06 153 SER A N 1
ATOM 1224 C CA . SER A 1 153 ? 1.834 23.552 -57.669 1.00 48.06 153 SER A CA 1
ATOM 1225 C C . SER A 1 153 ? 1.040 22.600 -56.757 1.00 48.06 153 SER A C 1
ATOM 1227 O O . SER A 1 153 ? 0.204 21.840 -57.221 1.00 48.06 153 SER A O 1
ATOM 1229 N N . TRP A 1 154 ? 1.282 22.769 -55.450 1.00 41.66 154 TRP A N 1
ATOM 1230 C CA . TRP A 1 154 ? 0.538 22.304 -54.263 1.00 41.66 154 TRP A CA 1
ATOM 1231 C C . TRP A 1 154 ? 1.160 21.178 -53.408 1.00 41.66 154 TRP A C 1
ATOM 1233 O O . TRP A 1 154 ? 1.192 20.010 -53.769 1.00 41.66 154 TRP A O 1
ATOM 1243 N N . CYS A 1 155 ? 1.539 21.623 -52.200 1.00 40.03 155 CYS A N 1
ATOM 1244 C CA . CYS A 1 155 ? 1.407 20.976 -50.888 1.00 40.03 155 CYS A CA 1
ATOM 1245 C C . CYS A 1 155 ? 2.437 19.944 -50.394 1.00 40.03 155 CYS A C 1
ATOM 1247 O O . CYS A 1 155 ? 2.411 18.765 -50.723 1.00 40.03 155 CYS A O 1
ATOM 1249 N N . ARG A 1 156 ? 3.239 20.415 -49.424 1.00 43.59 156 ARG A N 1
ATOM 1250 C CA . ARG A 1 156 ? 3.695 19.648 -48.251 1.00 43.59 156 ARG A CA 1
ATOM 1251 C C . ARG A 1 156 ? 2.496 19.211 -47.394 1.00 43.59 156 ARG A C 1
ATOM 1253 O O . ARG A 1 156 ? 1.580 20.021 -47.241 1.00 43.59 156 ARG A O 1
ATOM 1260 N N . PRO A 1 157 ? 2.585 18.077 -46.687 1.00 54.72 157 PRO A N 1
ATOM 1261 C CA . PRO A 1 157 ? 1.913 17.900 -45.409 1.00 54.72 157 PRO A CA 1
ATOM 1262 C C . PRO A 1 157 ? 2.898 18.084 -44.245 1.00 54.72 157 PRO A C 1
ATOM 1264 O O . PRO A 1 157 ? 4.059 17.669 -44.321 1.00 54.72 157 PRO A O 1
ATOM 1267 N N . MET A 1 158 ? 2.405 18.752 -43.199 1.00 47.69 158 MET A N 1
ATOM 1268 C CA . MET A 1 158 ? 2.783 18.470 -41.812 1.00 47.69 158 MET A CA 1
ATOM 1269 C C . MET A 1 158 ? 2.197 17.128 -41.384 1.00 47.69 158 MET A C 1
ATOM 1271 O O . MET A 1 158 ? 1.128 16.774 -41.932 1.00 47.69 158 MET A O 1
#

Sequence (158 aa):
MTAADTARQLAELSLLLKALPARYLSVAELHARAEYVDAVDKCGQLERAKEAARKDVEDMKKACAEAEERIASIRRETRQEQHECEAKWQSLQKRLAAAQQEHDVMLRHEDKTAKMTNENKSEDETHSRPPTMRTNERRNNYKKQRRSASPSSWCRPM

Secondary structure (DSSP, 8-state):
--HHHHHHHHHHHHHHHHHS-GGGS-HHHHHHHHHHHHHHHHHHHHHHHHHHHHHHHHHHHHHHHHHHHHHHHHHHHHHHHHHHHHHHHHHHHHHHHHHHHHHHHHHHHHHHHHHHHHHHHHHHHHHSS-----------------------------

Foldseek 3Di:
DDPVVVVVVVVVVVVVVVVDPCVPDDPVRVVVVVVVVVVVVVVVVVVVVVVVVVVVVVVVVVVVVVVVVVVVVVVVVVVVVVVVVVVVVVVVVVVVVVVVVVVVVVVVVVVVVVVVVVVVVVVVVVVPDDPDDDDDDDDDDDPDDDDDDDDDDDDDDD

Organism: Vitrella brassicaformis (strain CCMP3155) (NCBI:txid1169540)

Radius of gyration: 54.55 Å; chains: 1; bounding box: 78×32×150 Å